Protein AF-A0A369UTN1-F1 (afdb_monomer_lite)

Radius of gyration: 14.35 Å; chains: 1; bounding box: 32×36×33 Å

Foldseek 3Di:
DDDDDDLEPPLVVVVVVLVVCVVVVNDDNDQLAAVDACPVVQVVCVVVVHDGYDNNRSHDD

Secondary structure (DSSP, 8-state):
--PPP-S---HHHHHHHHHHHHHTTS------TT-B--HHHHHHHHHTTPPPPP-TT-B--

Organism: NCBI:txid146923

Structure (mmCIF, N/CA/C/O backbone):
data_AF-A0A369UTN1-F1
#
_entry.id   AF-A0A369UTN1-F1
#
loop_
_atom_site.group_PDB
_atom_site.id
_atom_site.type_symbol
_atom_site.label_atom_id
_atom_site.label_alt_id
_atom_site.label_comp_id
_atom_site.label_asym_id
_atom_site.label_entity_id
_atom_site.label_seq_id
_atom_site.pdbx_PDB_ins_code
_atom_site.Cartn_x
_atom_site.Cartn_y
_atom_site.Cartn_z
_atom_site.occupancy
_atom_site.B_iso_or_equiv
_atom_site.auth_seq_id
_atom_site.auth_comp_id
_atom_site.auth_asym_id
_atom_site.auth_atom_id
_atom_site.pdbx_PDB_model_num
ATOM 1 N N . LYS A 1 1 ? 0.102 24.036 -13.103 1.00 67.62 1 LYS A N 1
ATOM 2 C CA . LYS A 1 1 ? 0.394 22.779 -12.366 1.00 67.62 1 LYS A CA 1
ATOM 3 C C . LYS A 1 1 ? 0.195 21.618 -13.329 1.00 67.62 1 LYS A C 1
ATOM 5 O O . LYS A 1 1 ? -0.819 21.630 -14.011 1.00 67.62 1 LYS A O 1
ATOM 10 N N . ALA A 1 2 ? 1.138 20.681 -13.409 1.00 87.19 2 ALA A N 1
ATOM 11 C CA . ALA A 1 2 ? 0.999 19.451 -14.191 1.00 87.19 2 ALA A CA 1
ATOM 12 C C . ALA A 1 2 ? 0.748 18.271 -13.243 1.00 87.19 2 ALA A C 1
ATOM 14 O O . ALA A 1 2 ? 1.229 18.290 -12.110 1.00 87.19 2 ALA A O 1
ATOM 15 N N . ILE A 1 3 ? -0.026 17.285 -13.693 1.00 90.50 3 ILE A N 1
ATOM 16 C CA . ILE A 1 3 ? -0.222 16.019 -12.981 1.00 90.50 3 ILE A CA 1
ATOM 17 C C . ILE A 1 3 ? 0.909 15.083 -13.406 1.00 90.50 3 ILE A C 1
ATOM 19 O O . ILE A 1 3 ? 1.156 14.928 -14.601 1.00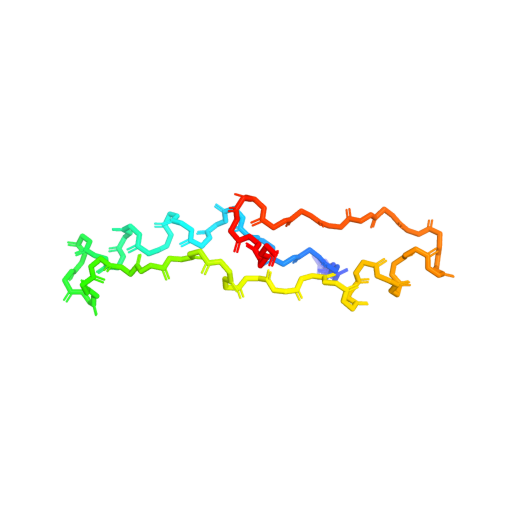 90.50 3 ILE A O 1
ATOM 23 N N . GLN A 1 4 ? 1.587 14.473 -12.436 1.00 92.38 4 GLN A N 1
ATOM 24 C CA . GLN A 1 4 ? 2.556 13.412 -12.682 1.00 92.38 4 GLN A CA 1
ATOM 25 C C . GLN A 1 4 ? 1.879 12.065 -12.451 1.00 92.38 4 GLN A C 1
ATOM 27 O O . GLN A 1 4 ? 1.271 11.848 -11.406 1.00 92.38 4 GLN A O 1
ATOM 32 N N . LEU A 1 5 ? 1.998 11.170 -13.428 1.00 91.75 5 LE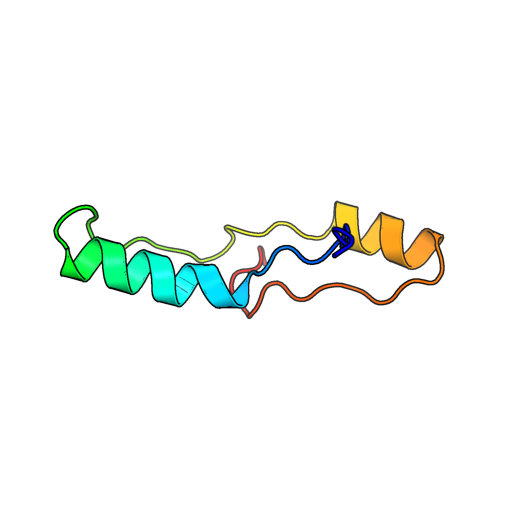U A N 1
ATOM 33 C CA . LEU A 1 5 ? 1.621 9.772 -13.266 1.00 91.75 5 LEU A CA 1
ATOM 34 C C . LEU A 1 5 ? 2.852 8.995 -12.800 1.00 91.75 5 LEU A C 1
ATOM 36 O O . LEU A 1 5 ? 3.938 9.161 -13.362 1.00 91.75 5 LEU A O 1
ATOM 40 N N . THR A 1 6 ? 2.683 8.177 -11.770 1.00 94.00 6 THR A N 1
ATOM 41 C CA . THR A 1 6 ? 3.737 7.342 -11.188 1.00 94.00 6 THR A CA 1
ATOM 42 C C . THR A 1 6 ? 3.288 5.883 -11.183 1.00 94.00 6 THR A C 1
ATOM 44 O O . THR A 1 6 ? 2.095 5.594 -11.245 1.00 94.00 6 THR A O 1
ATOM 47 N N . ASP A 1 7 ? 4.251 4.963 -11.119 1.00 95.62 7 ASP A N 1
ATOM 48 C CA . ASP A 1 7 ? 3.992 3.534 -10.896 1.00 95.62 7 ASP A CA 1
ATOM 49 C C . ASP A 1 7 ? 3.940 3.190 -9.384 1.00 95.62 7 ASP A C 1
ATOM 51 O O . ASP A 1 7 ? 3.912 2.018 -9.025 1.00 95.62 7 ASP A O 1
ATOM 55 N N . ASP A 1 8 ? 3.976 4.196 -8.501 1.00 94.38 8 ASP A N 1
ATOM 56 C CA . ASP A 1 8 ? 4.008 4.035 -7.040 1.00 94.38 8 ASP A CA 1
ATOM 57 C C . ASP A 1 8 ? 2.609 3.678 -6.502 1.00 94.38 8 ASP A C 1
ATOM 59 O O . ASP A 1 8 ? 1.677 4.469 -6.688 1.00 94.38 8 ASP A O 1
ATOM 63 N N . PRO A 1 9 ? 2.438 2.521 -5.831 1.00 93.38 9 PRO A N 1
ATOM 64 C CA . PRO A 1 9 ? 1.153 2.110 -5.275 1.00 93.38 9 PRO A CA 1
ATOM 65 C C . PRO A 1 9 ? 0.757 2.861 -3.994 1.00 93.38 9 PRO A C 1
ATOM 67 O O . PRO A 1 9 ? -0.356 2.667 -3.511 1.00 93.38 9 PRO A O 1
ATOM 70 N N . LEU A 1 10 ? 1.638 3.692 -3.422 1.00 95.31 10 LEU A N 1
ATOM 71 C CA . LEU A 1 10 ? 1.457 4.363 -2.131 1.00 95.31 10 LEU A CA 1
ATOM 72 C C . LEU A 1 10 ? 1.153 3.384 -0.985 1.00 95.31 10 LEU A C 1
ATOM 74 O O . LEU A 1 10 ? 0.371 3.699 -0.082 1.00 95.31 10 LEU A O 1
ATOM 78 N N . ALA A 1 11 ? 1.792 2.210 -0.997 1.00 95.12 11 ALA A N 1
ATOM 79 C CA . ALA A 1 11 ? 1.482 1.119 -0.074 1.00 95.12 11 ALA A CA 1
ATOM 80 C C . ALA A 1 11 ? 1.571 1.529 1.407 1.00 95.12 11 ALA A C 1
ATOM 82 O O . ALA A 1 11 ? 0.675 1.218 2.191 1.00 95.12 11 ALA A O 1
ATOM 83 N N . ALA A 1 12 ? 2.563 2.355 1.757 1.00 92.31 12 ALA A N 1
ATOM 84 C CA . ALA A 1 12 ? 2.756 2.891 3.107 1.00 92.31 12 ALA A CA 1
ATOM 85 C C . ALA A 1 12 ? 1.582 3.746 3.631 1.00 92.31 12 ALA A C 1
ATOM 87 O O . ALA A 1 12 ? 1.485 3.998 4.829 1.00 92.31 12 ALA A O 1
ATOM 88 N N . THR A 1 13 ? 0.693 4.227 2.755 1.00 95.69 13 THR A N 1
ATOM 89 C CA . THR A 1 13 ? -0.456 5.052 3.165 1.00 95.69 13 THR A CA 1
ATOM 90 C C . THR A 1 13 ? -1.654 4.227 3.619 1.00 95.69 13 THR A C 1
ATOM 92 O O . THR A 1 13 ? -2.493 4.744 4.359 1.00 95.69 13 THR A O 1
ATOM 95 N N . LEU A 1 14 ? -1.745 2.963 3.193 1.00 95.69 14 LEU A N 1
ATOM 96 C CA . LEU A 1 14 ? -2.917 2.129 3.442 1.00 95.69 14 LEU A CA 1
ATOM 97 C C . LEU A 1 14 ? -3.085 1.810 4.927 1.00 95.69 14 LEU A C 1
ATOM 99 O O . LEU A 1 14 ? -4.202 1.877 5.430 1.00 95.69 14 LEU A O 1
ATOM 103 N N . ASP A 1 15 ? -1.985 1.530 5.625 1.00 92.56 15 ASP A N 1
ATOM 104 C CA . ASP A 1 15 ? -1.995 1.233 7.059 1.00 92.56 15 ASP A CA 1
ATOM 105 C C . ASP A 1 15 ? -2.632 2.386 7.853 1.00 92.56 15 ASP A C 1
ATOM 107 O O . ASP A 1 15 ? -3.644 2.211 8.526 1.00 92.56 15 ASP A O 1
ATOM 111 N N . ALA A 1 16 ? -2.161 3.618 7.624 1.00 95.25 16 ALA A N 1
ATOM 112 C CA . ALA A 1 16 ? -2.727 4.819 8.240 1.00 95.25 16 ALA A CA 1
ATOM 113 C C . ALA A 1 16 ? -4.206 5.059 7.871 1.00 95.25 16 ALA A C 1
ATOM 115 O O . ALA A 1 16 ? -4.990 5.541 8.692 1.00 95.25 16 ALA A O 1
ATOM 116 N N . GLN A 1 17 ? -4.609 4.745 6.635 1.00 96.94 17 GLN A N 1
ATOM 117 C CA . GLN A 1 17 ? -6.004 4.870 6.198 1.00 96.94 17 GLN A CA 1
ATOM 118 C C . GLN A 1 17 ? -6.914 3.851 6.890 1.00 96.94 17 GLN A C 1
ATOM 120 O O . GLN A 1 17 ? -8.007 4.221 7.330 1.00 96.94 17 GLN A O 1
ATOM 125 N N . ALA A 1 18 ? -6.469 2.599 7.016 1.00 96.25 18 ALA A N 1
ATOM 126 C CA . ALA A 1 18 ? -7.182 1.558 7.748 1.00 96.25 18 ALA A CA 1
ATOM 127 C C . ALA A 1 18 ? -7.345 1.953 9.220 1.00 96.25 18 ALA A C 1
ATOM 129 O O . ALA A 1 18 ? -8.456 1.920 9.752 1.00 96.25 18 ALA A O 1
ATOM 130 N N . ASP A 1 19 ? -6.273 2.455 9.829 1.00 95.94 19 ASP A N 1
ATOM 131 C CA . ASP A 1 19 ? -6.247 2.993 11.186 1.00 95.94 19 ASP A CA 1
ATOM 132 C C . ASP A 1 19 ? -7.307 4.082 11.409 1.00 95.94 19 ASP A C 1
ATOM 134 O O . ASP A 1 19 ? -8.054 4.079 12.393 1.00 95.94 19 ASP A O 1
ATOM 138 N N . HIS A 1 20 ? -7.402 5.0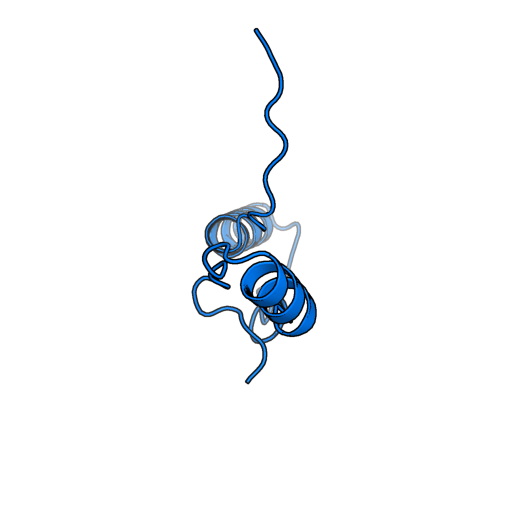32 10.475 1.00 98.19 20 HIS A N 1
ATOM 139 C CA . HIS A 1 20 ? -8.418 6.079 10.514 1.00 98.19 20 HIS A CA 1
ATOM 140 C C . HIS A 1 20 ? -9.834 5.524 10.328 1.00 98.19 20 HIS A C 1
ATOM 142 O O . HIS A 1 20 ? -10.750 5.971 11.020 1.00 98.19 20 HIS A O 1
ATOM 148 N N . ALA A 1 21 ? -10.030 4.548 9.439 1.00 97.88 21 ALA A N 1
ATOM 149 C CA . ALA A 1 21 ? -11.333 3.923 9.211 1.00 97.88 21 ALA A CA 1
ATOM 150 C C . ALA A 1 21 ? -11.828 3.148 10.445 1.00 97.88 21 ALA A C 1
ATOM 152 O O . ALA A 1 21 ? -13.012 3.229 10.781 1.00 97.88 21 ALA A O 1
ATOM 153 N N . VAL A 1 22 ? -10.924 2.465 11.157 1.00 98.06 22 VAL A N 1
ATOM 154 C CA . VAL A 1 22 ? -11.219 1.807 12.439 1.00 98.06 22 VAL A CA 1
ATOM 155 C C . VAL A 1 22 ? -11.595 2.843 13.497 1.00 98.06 22 VAL A C 1
ATOM 157 O O . VAL A 1 22 ? -12.648 2.728 14.123 1.00 98.06 22 VAL A O 1
ATOM 160 N N . LYS A 1 23 ? -10.799 3.911 13.650 1.00 98.19 23 LYS A N 1
ATOM 161 C CA . LYS A 1 23 ? -11.089 5.011 14.594 1.00 98.19 23 LYS A CA 1
ATOM 162 C C . LYS A 1 23 ? -12.427 5.700 14.305 1.00 98.19 23 LYS A C 1
ATOM 164 O O . LYS A 1 23 ? -13.120 6.100 15.235 1.00 98.19 23 LYS A O 1
ATOM 169 N N . ALA A 1 24 ? -12.806 5.815 13.033 1.00 98.31 24 ALA A N 1
ATOM 170 C CA . ALA A 1 24 ? -14.083 6.380 12.604 1.00 98.31 24 ALA A CA 1
ATOM 171 C C . ALA A 1 24 ? -15.276 5.412 12.747 1.00 98.31 24 ALA A C 1
ATOM 173 O O . ALA A 1 24 ? -16.411 5.809 12.484 1.00 98.31 24 ALA A O 1
ATOM 174 N N . GLY A 1 25 ? -15.047 4.151 13.135 1.00 97.88 25 GLY A N 1
ATOM 175 C CA . GLY A 1 25 ? -16.091 3.127 13.241 1.00 97.88 25 GLY A CA 1
ATOM 176 C C . GLY A 1 25 ? -16.621 2.630 11.891 1.00 97.88 25 GLY A C 1
ATOM 177 O O . GLY A 1 25 ? -17.688 2.021 11.841 1.00 97.88 25 GLY A O 1
ATOM 178 N N . LEU A 1 26 ? -15.898 2.896 10.799 1.00 98.00 26 LEU A N 1
ATOM 179 C CA . LEU A 1 26 ? -16.259 2.474 9.442 1.00 98.00 26 LEU A CA 1
ATOM 180 C C . LEU A 1 26 ? -15.786 1.050 9.133 1.00 98.00 26 LEU A C 1
ATOM 182 O O . LEU A 1 26 ? -16.359 0.386 8.269 1.00 98.00 26 LEU A O 1
ATOM 186 N N . LEU A 1 27 ? -14.753 0.582 9.837 1.00 97.19 27 LEU A N 1
ATOM 187 C CA . LEU A 1 27 ? -14.197 -0.760 9.696 1.00 97.19 27 LEU A CA 1
ATOM 188 C C . LEU A 1 27 ? -13.973 -1.421 11.062 1.00 97.19 27 LEU A C 1
ATOM 190 O O . LEU A 1 27 ? -13.734 -0.751 12.065 1.00 97.19 27 LEU A O 1
ATOM 194 N N . LYS A 1 28 ? -13.989 -2.757 11.072 1.00 96.56 28 LYS A N 1
ATOM 195 C CA . LYS A 1 28 ? -13.282 -3.552 12.092 1.00 96.56 28 LYS A CA 1
ATOM 196 C C . LYS A 1 28 ? -11.808 -3.644 11.701 1.00 96.56 28 LYS A C 1
ATOM 198 O O . LYS A 1 28 ? -11.518 -3.489 10.524 1.00 96.56 28 LYS A O 1
ATOM 203 N N . GLU A 1 29 ? -10.914 -3.923 12.647 1.00 95.81 29 GLU A N 1
ATOM 204 C CA . GLU A 1 29 ? -9.478 -4.079 12.369 1.00 95.81 29 GLU A CA 1
ATOM 205 C C . GLU A 1 29 ? -9.239 -5.098 11.235 1.00 95.81 29 GLU A C 1
ATOM 207 O O . GLU A 1 29 ? -9.615 -6.268 11.388 1.00 95.81 29 GLU A O 1
ATOM 212 N N . PRO A 1 30 ? -8.718 -4.658 10.071 1.00 94.62 30 PRO A N 1
ATOM 213 C CA . PRO A 1 30 ? -8.493 -5.535 8.932 1.00 94.62 30 PRO A CA 1
ATOM 214 C C . PRO A 1 30 ? -7.121 -6.211 9.009 1.00 94.62 30 PRO A C 1
ATOM 216 O O . PRO A 1 30 ? -6.148 -5.613 9.457 1.00 94.62 30 PRO A O 1
ATOM 219 N N . ASP A 1 31 ? -7.026 -7.431 8.481 1.00 95.12 31 ASP A N 1
ATOM 220 C CA . ASP A 1 31 ? -5.731 -8.024 8.149 1.00 95.12 31 ASP A CA 1
ATOM 221 C C . ASP A 1 31 ? -5.263 -7.465 6.799 1.00 95.12 31 ASP A C 1
ATOM 223 O O . ASP A 1 31 ? -5.888 -7.713 5.766 1.00 95.12 31 ASP A O 1
ATOM 227 N N . LEU A 1 32 ? -4.198 -6.663 6.820 1.00 94.81 32 LEU A N 1
ATOM 228 C CA . LEU A 1 32 ? -3.622 -6.040 5.625 1.00 94.81 32 LEU A CA 1
ATOM 229 C C . LEU A 1 32 ? -2.502 -6.878 4.994 1.00 94.81 32 LEU A C 1
ATOM 231 O O . LEU A 1 32 ? -1.966 -6.493 3.954 1.00 94.81 32 LEU A O 1
ATOM 235 N N . ASN A 1 33 ? -2.129 -8.010 5.598 1.00 94.81 33 ASN A N 1
ATOM 236 C CA . ASN A 1 33 ? -1.048 -8.840 5.080 1.00 94.81 33 ASN A CA 1
ATOM 237 C C . ASN A 1 33 ? -1.409 -9.406 3.701 1.00 94.81 33 ASN A C 1
ATOM 239 O O . ASN A 1 33 ? -2.461 -10.016 3.514 1.00 94.81 33 ASN A O 1
ATOM 243 N N . GLY A 1 34 ? -0.506 -9.251 2.735 1.00 95.25 34 GLY A N 1
ATOM 244 C CA . GLY A 1 34 ? -0.688 -9.808 1.398 1.00 95.25 34 GLY A CA 1
ATOM 245 C C . GLY A 1 34 ? -1.614 -9.018 0.480 1.00 95.25 34 GLY A C 1
ATOM 246 O O . GLY A 1 34 ? -1.923 -9.496 -0.609 1.00 95.25 34 GLY A O 1
ATOM 247 N N . ILE A 1 35 ? -2.053 -7.822 0.879 1.00 95.50 35 ILE A N 1
ATOM 248 C CA . ILE A 1 35 ? -2.958 -7.003 0.062 1.00 95.50 35 ILE A CA 1
ATOM 249 C C . ILE A 1 35 ? -2.280 -6.444 -1.199 1.00 95.50 35 ILE A C 1
ATOM 251 O O . ILE A 1 35 ? -2.960 -6.155 -2.185 1.00 95.50 35 ILE A O 1
ATOM 255 N N . TYR A 1 36 ? -0.947 -6.341 -1.196 1.00 95.81 36 TYR A N 1
ATOM 256 C CA . TYR A 1 36 ? -0.159 -5.965 -2.367 1.00 95.81 36 TYR A CA 1
ATOM 257 C C . TYR A 1 36 ? 0.562 -7.177 -2.968 1.00 95.81 36 TYR A C 1
ATOM 259 O O . TYR A 1 36 ? 1.534 -7.683 -2.414 1.00 95.81 36 TYR A O 1
ATOM 267 N N . ASP A 1 37 ? 0.147 -7.599 -4.162 1.00 96.19 37 ASP A N 1
ATOM 268 C CA . ASP A 1 37 ? 0.971 -8.451 -5.026 1.00 96.19 37 ASP A CA 1
ATOM 269 C C . ASP A 1 37 ? 1.660 -7.581 -6.087 1.00 96.19 37 ASP A C 1
ATOM 271 O O . ASP A 1 37 ? 1.092 -7.250 -7.133 1.00 96.19 37 ASP A O 1
ATOM 275 N N . LEU A 1 38 ? 2.904 -7.183 -5.804 1.00 96.50 38 LEU A N 1
ATOM 276 C CA . LEU A 1 38 ? 3.707 -6.343 -6.699 1.00 96.50 38 LEU A CA 1
ATOM 277 C C . LEU A 1 38 ? 4.567 -7.155 -7.677 1.00 96.50 38 LEU A C 1
ATOM 279 O O . LEU A 1 38 ? 5.360 -6.574 -8.424 1.00 96.50 38 LEU A O 1
ATOM 283 N N . THR A 1 39 ? 4.402 -8.481 -7.730 1.00 96.50 39 THR A N 1
ATOM 284 C CA . THR A 1 39 ? 5.242 -9.381 -8.538 1.00 96.50 39 THR A CA 1
ATOM 285 C C . THR A 1 39 ? 5.242 -8.985 -10.013 1.00 96.50 39 THR A C 1
ATOM 287 O O . THR A 1 39 ? 6.296 -8.840 -10.641 1.00 96.50 39 THR A O 1
ATOM 290 N N . LEU A 1 40 ? 4.052 -8.777 -10.586 1.00 97.12 40 LEU A N 1
ATOM 291 C CA . LEU A 1 40 ? 3.913 -8.449 -12.007 1.00 97.12 40 LEU A CA 1
ATOM 292 C C . LEU A 1 40 ? 4.395 -7.033 -12.323 1.00 97.12 40 LEU A C 1
ATOM 294 O O . LEU A 1 40 ? 5.065 -6.831 -13.339 1.00 97.12 40 LEU A O 1
ATOM 298 N N . LEU A 1 41 ? 4.101 -6.066 -11.453 1.00 97.06 41 LEU A N 1
ATOM 299 C CA . LEU A 1 41 ? 4.549 -4.689 -11.633 1.00 97.06 41 LEU A CA 1
ATOM 300 C C . LEU A 1 41 ? 6.079 -4.609 -11.600 1.00 97.06 41 LEU A C 1
ATOM 302 O O . LEU A 1 41 ? 6.686 -4.089 -12.538 1.00 97.06 41 LEU A O 1
ATOM 306 N N . ASN A 1 42 ? 6.711 -5.214 -10.593 1.00 97.88 42 ASN A N 1
ATOM 307 C CA . ASN A 1 42 ? 8.166 -5.227 -10.458 1.00 97.88 42 ASN A CA 1
ATOM 308 C C . ASN A 1 42 ? 8.852 -5.989 -11.602 1.00 97.88 42 ASN A C 1
ATOM 310 O O . ASN A 1 42 ? 9.900 -5.552 -12.082 1.00 97.88 42 ASN A O 1
ATOM 314 N N . LYS A 1 43 ? 8.230 -7.047 -12.146 1.00 98.25 43 LYS A N 1
ATOM 315 C CA . LYS A 1 43 ? 8.711 -7.711 -1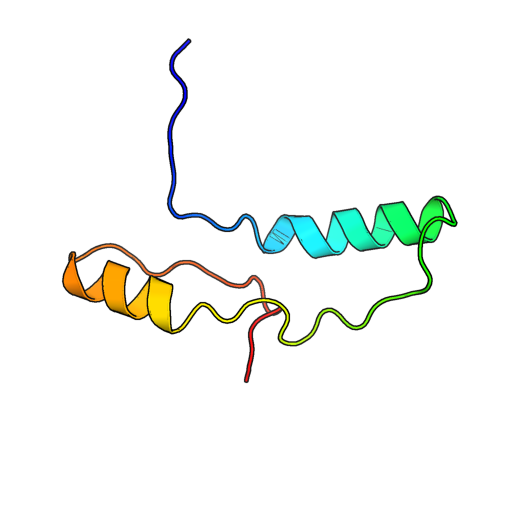3.371 1.00 98.25 43 LYS A CA 1
ATOM 316 C C . LYS A 1 43 ? 8.721 -6.768 -14.580 1.00 98.25 43 LYS A C 1
ATOM 318 O O . LYS A 1 43 ? 9.687 -6.753 -15.343 1.00 98.25 43 LYS A O 1
ATOM 323 N N . VAL A 1 44 ? 7.666 -5.972 -14.764 1.00 98.06 44 VAL A N 1
ATOM 324 C CA . VAL A 1 44 ? 7.576 -4.995 -15.864 1.00 98.06 44 VAL A CA 1
ATOM 325 C C . VAL A 1 44 ? 8.547 -3.829 -15.660 1.00 98.06 44 VAL A C 1
ATOM 327 O O . VAL A 1 44 ? 9.153 -3.367 -16.628 1.00 98.06 44 VAL A O 1
ATOM 330 N N . LEU A 1 45 ? 8.720 -3.353 -14.424 1.00 98.00 45 LEU A N 1
ATOM 331 C CA . LEU A 1 45 ? 9.678 -2.295 -14.091 1.00 98.00 45 LEU A CA 1
ATOM 332 C C . LEU A 1 45 ? 11.113 -2.736 -14.377 1.00 98.00 45 LEU A C 1
ATOM 334 O O . LEU A 1 45 ? 11.830 -2.021 -15.079 1.00 98.00 45 LEU A O 1
ATOM 338 N N . ALA A 1 46 ? 11.481 -3.949 -13.960 1.00 98.19 46 ALA A N 1
ATOM 339 C CA . ALA A 1 46 ? 12.785 -4.536 -14.251 1.00 98.19 46 ALA A CA 1
ATOM 340 C C . ALA A 1 46 ? 13.043 -4.658 -15.762 1.00 98.19 46 ALA A C 1
ATOM 342 O O . ALA A 1 46 ? 14.105 -4.263 -16.238 1.00 98.19 46 ALA A O 1
ATOM 343 N N . ALA A 1 47 ? 12.055 -5.115 -16.543 1.00 98.44 47 ALA A N 1
ATOM 344 C CA . ALA A 1 47 ? 12.166 -5.193 -18.004 1.00 98.44 47 ALA A CA 1
ATOM 345 C C . ALA A 1 47 ? 12.364 -3.821 -18.682 1.00 98.44 47 ALA A C 1
ATOM 347 O O . ALA A 1 47 ? 12.863 -3.751 -19.804 1.00 98.44 47 ALA A O 1
ATOM 348 N N . LYS A 1 48 ? 11.982 -2.731 -18.007 1.00 97.69 48 LYS A N 1
ATOM 349 C CA . LYS A 1 48 ? 12.175 -1.343 -18.450 1.00 97.69 48 LYS A CA 1
ATOM 350 C C . LYS A 1 48 ? 13.393 -0.665 -17.804 1.00 97.69 48 LYS A C 1
ATOM 352 O O . LYS A 1 48 ? 13.525 0.550 -17.930 1.00 97.69 48 LYS A O 1
ATOM 357 N N . SER A 1 49 ? 14.243 -1.407 -17.090 1.00 97.75 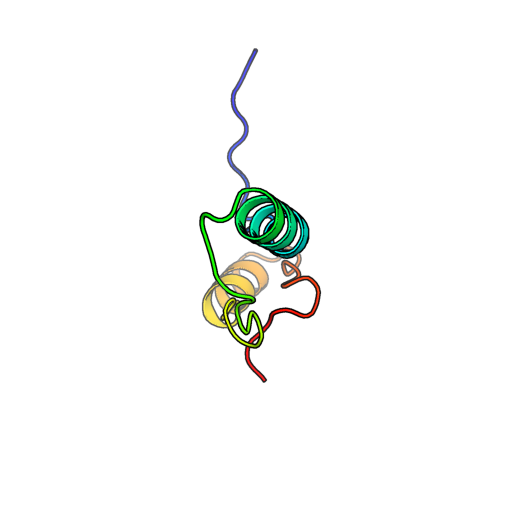49 SER A N 1
ATOM 358 C CA . SER A 1 49 ? 15.369 -0.865 -16.311 1.00 97.75 49 SER A CA 1
ATOM 359 C C . SER A 1 49 ? 14.952 0.223 -15.308 1.00 97.75 49 SER A C 1
ATOM 361 O O . SER A 1 49 ? 15.691 1.177 -15.066 1.00 97.75 49 SER A O 1
ATOM 363 N N . ARG A 1 50 ? 13.745 0.099 -14.742 1.00 96.94 50 ARG A N 1
ATOM 364 C CA . ARG A 1 50 ? 13.203 0.991 -13.707 1.00 96.94 50 ARG A CA 1
ATOM 365 C C . ARG A 1 50 ? 13.319 0.332 -12.327 1.00 96.94 50 ARG A C 1
ATOM 367 O O . ARG A 1 50 ? 13.280 -0.897 -12.251 1.00 96.94 50 ARG A O 1
ATOM 374 N N . PRO A 1 51 ? 13.462 1.122 -11.247 1.00 96.69 51 PRO A N 1
ATOM 375 C CA . PRO A 1 51 ? 13.505 0.581 -9.892 1.00 96.69 51 PRO A CA 1
ATOM 376 C C . PRO A 1 51 ? 12.199 -0.138 -9.547 1.00 96.69 51 PRO A C 1
ATOM 378 O O . PRO A 1 51 ? 11.137 0.225 -10.052 1.00 96.69 51 PRO A O 1
ATOM 381 N N . ALA A 1 52 ? 12.298 -1.148 -8.685 1.00 96.50 52 ALA A N 1
ATOM 382 C CA . ALA A 1 52 ? 11.139 -1.796 -8.089 1.00 96.50 52 ALA A CA 1
ATOM 383 C C . ALA A 1 52 ? 10.419 -0.837 -7.130 1.00 96.50 52 ALA A C 1
ATOM 385 O O . ALA A 1 52 ? 11.036 0.065 -6.558 1.00 96.50 52 ALA A O 1
ATOM 386 N N . VAL A 1 53 ? 9.122 -1.062 -6.957 1.00 97.06 53 VAL A N 1
ATOM 387 C CA . VAL A 1 53 ? 8.301 -0.392 -5.948 1.00 97.06 53 VAL A CA 1
ATOM 388 C C . VAL A 1 53 ? 8.136 -1.285 -4.722 1.00 97.06 53 VAL A C 1
ATOM 390 O O . VAL A 1 53 ? 8.162 -2.515 -4.831 1.00 97.06 53 VAL A O 1
ATOM 393 N N . ASP A 1 54 ? 7.994 -0.637 -3.570 1.00 95.19 54 ASP A N 1
ATOM 394 C CA . ASP A 1 54 ? 7.864 -1.264 -2.256 1.00 95.19 54 ASP A CA 1
ATOM 395 C C . ASP A 1 54 ? 6.383 -1.459 -1.890 1.00 95.19 54 ASP A C 1
ATOM 397 O O . ASP A 1 54 ? 5.537 -0.612 -2.190 1.00 95.19 54 ASP A O 1
ATOM 401 N N . ASP A 1 55 ? 6.079 -2.579 -1.236 1.00 95.62 55 ASP A N 1
ATOM 402 C CA . ASP A 1 55 ? 4.768 -2.892 -0.660 1.00 95.62 55 ASP A CA 1
ATOM 403 C C . ASP A 1 55 ? 4.625 -2.410 0.792 1.00 95.62 55 ASP A C 1
ATOM 405 O O . ASP A 1 55 ? 3.578 -2.604 1.409 1.00 95.62 55 ASP A O 1
ATOM 409 N N . ALA A 1 56 ? 5.661 -1.765 1.338 1.00 95.62 56 ALA A N 1
ATOM 410 C CA . ALA A 1 56 ? 5.708 -1.251 2.702 1.00 95.62 56 ALA A CA 1
ATOM 411 C C . ALA A 1 56 ? 5.491 -2.334 3.779 1.00 95.62 56 ALA A C 1
ATOM 413 O O . ALA A 1 56 ? 5.000 -2.045 4.870 1.00 95.62 56 ALA A O 1
ATOM 414 N N . GLY A 1 57 ? 5.856 -3.584 3.481 1.00 94.88 57 GLY A N 1
ATOM 415 C CA . GLY A 1 57 ? 5.676 -4.733 4.368 1.00 94.88 57 GLY A CA 1
ATOM 416 C C . GLY A 1 57 ? 4.280 -5.356 4.312 1.00 94.88 57 GLY A C 1
ATOM 417 O O . GLY A 1 57 ? 4.019 -6.313 5.038 1.00 94.88 57 GLY A O 1
ATOM 418 N N . LEU A 1 58 ? 3.397 -4.849 3.448 1.00 95.19 58 LEU A N 1
ATOM 419 C CA . LEU A 1 58 ? 2.030 -5.345 3.252 1.00 95.19 58 LEU A CA 1
ATOM 420 C C . LEU A 1 58 ? 1.934 -6.345 2.081 1.00 95.19 58 LEU A C 1
ATOM 422 O O . LEU A 1 58 ? 0.838 -6.716 1.650 1.00 95.19 58 LEU A O 1
ATOM 426 N N . GLY A 1 59 ? 3.084 -6.764 1.547 1.0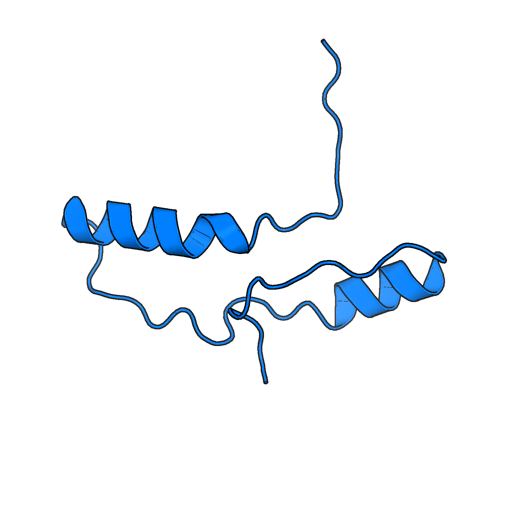0 92.62 59 GLY A N 1
ATOM 427 C CA . GLY A 1 59 ? 3.196 -7.643 0.391 1.00 92.62 59 GLY A CA 1
ATOM 428 C C . GLY A 1 59 ? 2.747 -9.083 0.623 1.00 92.62 59 GLY A C 1
ATOM 429 O O . GLY A 1 59 ? 2.755 -9.597 1.746 1.00 92.62 59 GLY A O 1
ATOM 430 N N . ALA A 1 60 ? 2.373 -9.754 -0.467 1.00 87.12 60 ALA A N 1
ATOM 431 C CA . ALA A 1 60 ? 2.175 -11.202 -0.482 1.00 87.12 60 ALA A CA 1
ATOM 432 C C . ALA A 1 60 ? 3.525 -11.921 -0.291 1.00 87.12 60 ALA A C 1
ATOM 434 O O . ALA A 1 60 ? 4.518 -11.554 -0.919 1.00 87.12 60 ALA A O 1
ATOM 435 N N . LYS A 1 61 ? 3.562 -12.925 0.595 1.00 68.94 61 LYS A N 1
ATOM 436 C CA . LYS A 1 61 ? 4.746 -13.767 0.846 1.00 68.94 61 LYS A CA 1
ATOM 437 C C . LYS A 1 61 ? 4.817 -14.955 -0.101 1.00 68.94 61 LYS A C 1
ATOM 439 O O . LYS A 1 61 ? 3.743 -15.526 -0.396 1.00 68.94 61 LYS A O 1
#

pLDDT: mean 94.75, std 5.42, range [67.62, 98.44]

Sequence (61 aa):
KAIQLTDDPLAATLDAQADHAVKAGLLKEPDLNGIYDLTLLNKVLAAKSRPAVDDAGLGAK